Protein AF-A0A5K0W5I5-F1 (afdb_monomer_lite)

Radius of gyration: 11.1 Å; chains: 1; bounding box: 27×19×24 Å

Organism: NCBI:txid210225

Sequence (49 aa):
MKLVNPNDLFHYLLKNNKLNRGRLLGLDVGSRYVGLAISDRNNALASPL

Secondary structure (DSSP, 8-state):
-----HHHHHHHHHHHTT-S--EEEEEEE-SS-EEEEEE-TTS--EEE-

pLDDT: mean 83.68, std 5.47, range [62.66, 90.06]

InterPro domains:
  IPR005227 Putative pre-16S rRNA nuclease [PTHR33317] (1-49)
  IPR012337 Ribonuclease H-like superfamily [SSF53098] (23-49)
  IPR037027 YqgF/RNase H-like domain superfamily [G3DSA:3.30.420.140] (20-49)

Structure (mmCIF, N/CA/C/O backbone):
data_AF-A0A5K0W5I5-F1
#
_entry.id   AF-A0A5K0W5I5-F1
#
loop_
_atom_site.group_PDB
_atom_site.id
_atom_site.type_symbol
_atom_site.label_atom_id
_atom_site.label_alt_id
_atom_site.label_comp_id
_atom_site.label_asym_id
_atom_site.label_entity_id
_atom_site.label_seq_id
_atom_site.pdbx_PDB_ins_code
_atom_site.Cartn_x
_atom_site.Cartn_y
_atom_site.Cartn_z
_atom_site.occupancy
_atom_site.B_iso_or_equiv
_atom_site.auth_seq_id
_atom_site.auth_comp_id
_atom_site.auth_asym_id
_atom_site.auth_atom_id
_atom_site.pdbx_PDB_model_num
ATOM 1 N N . MET A 1 1 ? -19.822 1.303 12.621 1.00 62.66 1 MET A N 1
ATOM 2 C CA . MET A 1 1 ? -18.891 1.329 11.472 1.00 62.66 1 MET A CA 1
ATOM 3 C C . MET A 1 1 ? -18.335 2.742 11.379 1.00 62.66 1 MET A C 1
ATOM 5 O O . MET A 1 1 ? -19.129 3.671 11.315 1.00 62.66 1 MET A O 1
ATOM 9 N N . LYS A 1 2 ? -17.018 2.935 11.517 1.00 75.38 2 LYS A N 1
ATOM 10 C CA . LYS A 1 2 ? -16.416 4.275 11.454 1.00 75.38 2 LYS A CA 1
ATOM 11 C C . LYS A 1 2 ? -16.113 4.588 9.993 1.00 75.38 2 LYS A C 1
ATOM 13 O O . LYS A 1 2 ? -15.432 3.799 9.348 1.00 75.38 2 LYS A O 1
ATOM 18 N N . LEU A 1 3 ? -16.619 5.707 9.483 1.00 77.38 3 LEU A N 1
ATOM 19 C CA . LEU A 1 3 ? -16.188 6.213 8.185 1.00 77.38 3 LEU A CA 1
ATOM 20 C C . LEU A 1 3 ? -14.738 6.685 8.333 1.00 77.38 3 LEU A C 1
ATOM 22 O O . LEU A 1 3 ? -14.444 7.526 9.183 1.00 77.38 3 LEU A O 1
ATOM 26 N N . VAL A 1 4 ? -13.831 6.097 7.560 1.00 80.31 4 VAL A N 1
ATOM 27 C CA . VAL A 1 4 ? -12.409 6.450 7.566 1.00 80.31 4 VAL A CA 1
ATOM 28 C C . VAL A 1 4 ? -12.110 7.178 6.268 1.00 80.31 4 VAL A C 1
ATOM 30 O O . VAL A 1 4 ? -12.565 6.756 5.205 1.00 80.31 4 VAL A O 1
ATOM 33 N N . ASN A 1 5 ? -11.359 8.273 6.346 1.00 84.88 5 ASN A N 1
ATOM 34 C CA . ASN A 1 5 ? -10.887 8.940 5.146 1.00 84.88 5 ASN A CA 1
ATOM 35 C C . ASN A 1 5 ? -9.929 7.992 4.389 1.00 84.88 5 ASN A C 1
ATOM 37 O O . ASN A 1 5 ? -8.991 7.473 5.003 1.00 84.88 5 ASN A O 1
ATOM 41 N N . PRO A 1 6 ? -10.125 7.759 3.079 1.00 78.62 6 PRO A N 1
ATOM 42 C CA . PRO A 1 6 ? -9.264 6.866 2.303 1.00 78.62 6 PRO A CA 1
ATOM 43 C C . PRO A 1 6 ? -7.775 7.246 2.331 1.00 78.62 6 PRO A C 1
ATOM 45 O O . PRO A 1 6 ? -6.922 6.361 2.387 1.00 78.62 6 PRO A O 1
ATOM 48 N N . ASN A 1 7 ? -7.449 8.544 2.354 1.00 81.62 7 ASN A N 1
ATOM 49 C CA . ASN A 1 7 ? -6.062 9.011 2.432 1.00 81.62 7 ASN A CA 1
ATOM 50 C C . ASN A 1 7 ? -5.439 8.708 3.798 1.00 81.62 7 ASN A C 1
ATOM 52 O O . ASN A 1 7 ? -4.292 8.265 3.864 1.00 81.62 7 ASN A O 1
ATOM 56 N N . ASP A 1 8 ? -6.198 8.886 4.882 1.00 86.56 8 ASP A N 1
ATOM 57 C CA . ASP A 1 8 ? -5.723 8.573 6.234 1.00 86.56 8 ASP A CA 1
ATOM 58 C C . ASP A 1 8 ? -5.450 7.075 6.381 1.00 86.56 8 ASP A C 1
ATOM 60 O O . ASP A 1 8 ? -4.423 6.680 6.935 1.00 86.56 8 ASP A O 1
ATOM 64 N N . LEU A 1 9 ? -6.336 6.235 5.834 1.00 82.88 9 LEU A N 1
ATOM 65 C CA . LEU A 1 9 ? -6.155 4.785 5.807 1.00 82.88 9 LEU A CA 1
ATOM 66 C C . LEU A 1 9 ? -4.893 4.398 5.026 1.00 82.88 9 LEU A C 1
ATOM 68 O O . LEU A 1 9 ? -4.088 3.604 5.512 1.00 82.88 9 LEU A O 1
ATOM 72 N N . PHE A 1 10 ? -4.686 4.988 3.849 1.00 83.31 10 PHE A N 1
ATOM 73 C CA . PHE A 1 10 ? -3.502 4.731 3.035 1.00 83.31 10 PHE A CA 1
ATOM 74 C C . PHE A 1 10 ? -2.205 5.126 3.756 1.00 83.31 10 PHE A C 1
ATOM 76 O O . PHE A 1 10 ? -1.273 4.326 3.843 1.00 83.31 10 PHE A O 1
ATOM 83 N N . HIS A 1 11 ? -2.147 6.328 4.336 1.00 84.69 11 HIS A N 1
ATOM 84 C CA . HIS A 1 11 ? -0.975 6.784 5.086 1.00 84.69 11 HIS A CA 1
ATOM 85 C C . HIS A 1 11 ? -0.719 5.956 6.349 1.00 84.69 11 HIS A C 1
ATOM 87 O O . HIS A 1 11 ? 0.437 5.669 6.670 1.00 84.69 11 HIS A O 1
ATOM 93 N N . TYR A 1 12 ? -1.777 5.532 7.043 1.00 86.31 12 TYR A N 1
ATOM 94 C CA . TYR A 1 12 ? -1.682 4.622 8.180 1.00 86.31 12 TYR A CA 1
ATOM 95 C C . TYR A 1 12 ? -1.065 3.276 7.777 1.00 86.31 12 TYR A C 1
ATOM 97 O O . TYR A 1 12 ? -0.127 2.806 8.425 1.00 86.31 12 TYR A O 1
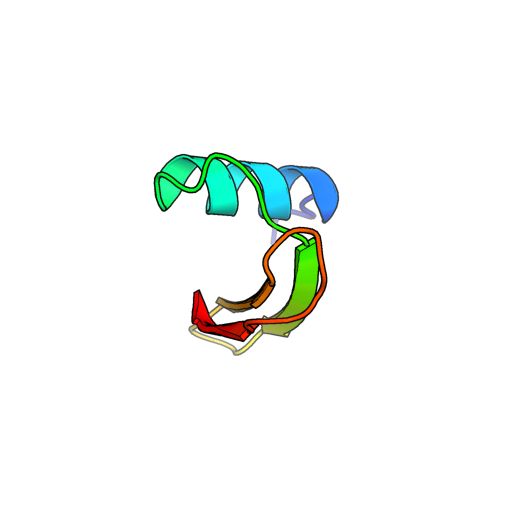ATOM 105 N N . LEU A 1 13 ? -1.539 2.684 6.678 1.00 82.56 13 LEU A N 1
ATOM 106 C CA . LEU A 1 13 ? -1.056 1.394 6.187 1.00 82.56 13 LEU A CA 1
ATOM 107 C C . LEU A 1 13 ? 0.390 1.469 5.686 1.00 82.56 13 LEU A C 1
ATOM 109 O O . LEU A 1 13 ? 1.181 0.582 6.007 1.00 82.56 13 LEU A O 1
ATOM 113 N N . LEU A 1 14 ? 0.778 2.547 4.998 1.00 8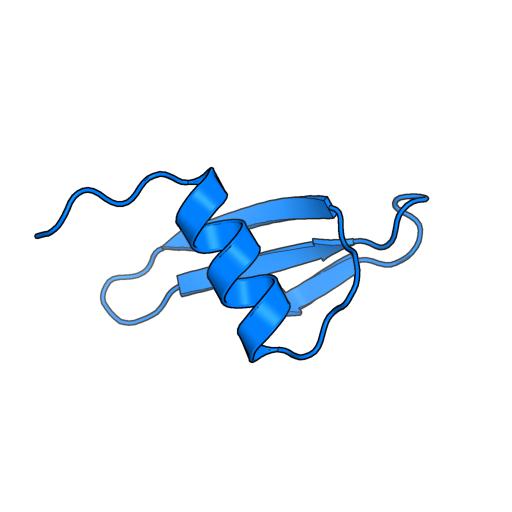4.19 14 LEU A N 1
ATOM 114 C CA . LEU A 1 14 ? 2.178 2.780 4.623 1.00 84.19 14 LEU A CA 1
ATOM 115 C C . LEU A 1 14 ? 3.092 2.860 5.854 1.00 84.19 14 LEU A C 1
ATOM 117 O O . LEU A 1 14 ? 4.134 2.204 5.900 1.00 84.19 14 LEU A O 1
ATOM 121 N N . LYS A 1 15 ? 2.683 3.621 6.877 1.00 84.38 15 LYS A N 1
ATOM 122 C CA . LYS A 1 15 ? 3.462 3.797 8.109 1.00 84.38 15 LYS A CA 1
ATOM 123 C C . LYS A 1 15 ? 3.644 2.479 8.864 1.00 84.38 15 LYS A C 1
ATOM 125 O O . LYS A 1 15 ? 4.760 2.167 9.276 1.00 84.38 15 LYS A O 1
ATOM 130 N N . ASN A 1 16 ? 2.576 1.700 9.024 1.00 84.81 16 ASN A N 1
ATOM 131 C CA . ASN A 1 16 ? 2.623 0.434 9.760 1.00 84.81 16 ASN A CA 1
ATOM 132 C C . ASN A 1 16 ? 3.459 -0.638 9.061 1.00 84.81 16 ASN A C 1
ATOM 134 O O . ASN A 1 16 ? 4.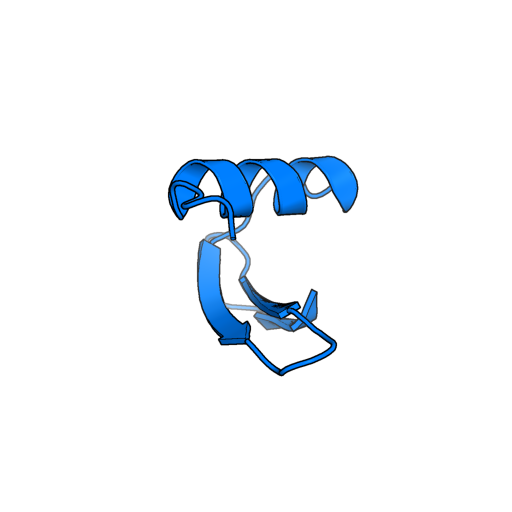136 -1.415 9.730 1.00 84.81 16 ASN A O 1
ATOM 138 N N . ASN A 1 17 ? 3.472 -0.644 7.730 1.00 79.38 17 ASN A N 1
ATOM 139 C CA . ASN A 1 17 ? 4.266 -1.587 6.947 1.00 79.38 17 ASN A CA 1
ATOM 140 C C . ASN A 1 17 ? 5.711 -1.119 6.717 1.00 79.38 17 ASN A C 1
ATOM 142 O O . ASN A 1 17 ? 6.441 -1.730 5.942 1.00 79.38 17 ASN A O 1
ATOM 146 N N . LYS A 1 18 ? 6.149 -0.050 7.404 1.00 79.81 18 LYS A N 1
ATOM 147 C CA . LYS A 1 18 ? 7.492 0.549 7.276 1.00 79.81 18 LYS A CA 1
ATOM 148 C C . LYS A 1 18 ? 7.831 0.950 5.835 1.00 79.81 18 LYS A C 1
ATOM 150 O O . LYS A 1 18 ? 8.994 0.960 5.434 1.00 79.81 18 LYS A O 1
ATOM 155 N N . LEU A 1 19 ? 6.812 1.302 5.056 1.00 77.56 19 LEU A N 1
ATOM 156 C CA . LEU A 1 19 ? 6.970 1.734 3.678 1.00 77.56 19 LEU A CA 1
ATOM 157 C C . LEU A 1 19 ? 7.017 3.250 3.645 1.00 77.56 19 LEU A C 1
ATOM 159 O O . LEU A 1 19 ? 6.034 3.943 3.895 1.00 77.56 19 LEU A O 1
ATOM 163 N N . ASN A 1 20 ? 8.193 3.772 3.314 1.00 68.25 20 ASN A N 1
ATOM 164 C CA . ASN A 1 20 ? 8.426 5.212 3.315 1.00 68.25 20 ASN A CA 1
ATOM 165 C C . ASN A 1 20 ? 7.703 5.935 2.170 1.00 68.25 20 ASN A C 1
ATOM 167 O O . ASN A 1 20 ? 7.493 7.143 2.262 1.00 68.25 20 ASN A O 1
ATOM 171 N N . ARG A 1 21 ? 7.378 5.230 1.075 1.00 72.19 21 ARG A N 1
ATOM 172 C CA . ARG A 1 21 ? 6.738 5.752 -0.144 1.00 72.19 21 ARG A CA 1
ATOM 173 C C . ARG A 1 21 ? 6.094 4.608 -0.930 1.00 72.19 21 ARG A C 1
ATOM 175 O O . ARG A 1 21 ? 6.669 3.531 -1.019 1.00 72.19 21 ARG A O 1
ATOM 182 N N . GLY A 1 22 ? 4.965 4.896 -1.564 1.00 80.00 22 GLY A N 1
ATOM 183 C CA . GLY A 1 22 ? 4.312 4.021 -2.530 1.00 80.00 22 GLY A CA 1
ATOM 184 C C . GLY A 1 22 ? 3.113 4.726 -3.156 1.00 80.00 22 GLY A C 1
ATOM 185 O O . GLY A 1 22 ? 2.686 5.774 -2.665 1.00 80.00 22 GLY A O 1
ATOM 186 N N . ARG A 1 23 ? 2.592 4.187 -4.252 1.00 86.06 23 ARG A N 1
ATOM 187 C CA . ARG A 1 23 ? 1.349 4.636 -4.887 1.00 86.06 23 ARG A CA 1
ATOM 188 C C . ARG A 1 23 ? 0.261 3.613 -4.636 1.00 86.06 23 ARG A C 1
ATOM 190 O O . ARG A 1 23 ? 0.495 2.432 -4.856 1.00 86.06 23 ARG A O 1
ATOM 197 N N . LEU A 1 24 ? -0.905 4.069 -4.189 1.00 86.38 24 LEU A N 1
ATOM 198 C CA . LEU A 1 24 ? -2.086 3.220 -4.100 1.00 86.38 24 LEU A CA 1
ATOM 199 C C . LEU A 1 24 ? -2.498 2.802 -5.516 1.00 86.38 24 LEU A C 1
ATOM 201 O O . LEU A 1 24 ? -2.757 3.664 -6.354 1.00 86.38 24 LEU A O 1
ATOM 205 N N . LEU A 1 25 ? -2.545 1.496 -5.771 1.00 88.12 25 LEU A N 1
ATOM 206 C CA . LEU A 1 25 ? -3.042 0.928 -7.024 1.00 88.12 25 LEU A CA 1
ATOM 207 C C . LEU A 1 25 ? -4.459 0.376 -6.883 1.00 88.12 25 LEU A C 1
ATOM 209 O O . LEU A 1 25 ? -5.236 0.437 -7.830 1.00 88.12 25 LEU A O 1
ATOM 213 N N . GLY A 1 26 ? -4.798 -0.165 -5.714 1.00 86.88 26 GLY A N 1
ATOM 214 C CA . GLY A 1 26 ? -6.094 -0.788 -5.490 1.00 86.88 26 GLY A CA 1
ATOM 215 C C . GLY A 1 26 ? -6.358 -1.081 -4.021 1.00 86.88 26 GLY A C 1
ATOM 216 O O . GLY A 1 26 ? -5.430 -1.219 -3.223 1.00 86.88 26 GLY A O 1
ATOM 217 N N . LEU A 1 27 ? -7.641 -1.166 -3.689 1.00 87.25 27 LEU A N 1
ATOM 218 C CA . LEU A 1 27 ? -8.152 -1.488 -2.365 1.00 87.25 27 LEU A CA 1
ATOM 219 C C . LEU A 1 27 ? -9.213 -2.577 -2.525 1.00 87.25 27 LEU A C 1
ATOM 221 O O . LEU A 1 27 ? -10.187 -2.373 -3.248 1.00 87.25 27 LEU A O 1
ATOM 225 N N . ASP A 1 28 ? -9.024 -3.698 -1.841 1.00 88.62 28 ASP A N 1
ATOM 226 C CA . ASP A 1 28 ? -9.995 -4.785 -1.757 1.00 88.62 28 ASP A CA 1
ATOM 227 C C . ASP A 1 28 ? -10.492 -4.903 -0.315 1.00 88.62 28 ASP A C 1
ATOM 229 O O . ASP A 1 28 ? -9.699 -4.985 0.624 1.00 88.62 28 ASP A O 1
ATOM 233 N N . VAL A 1 29 ? -11.808 -4.868 -0.120 1.00 85.69 29 VAL A N 1
ATOM 234 C CA . VAL A 1 29 ? -12.429 -4.882 1.208 1.00 85.69 29 VAL A CA 1
ATOM 235 C C . VAL A 1 29 ? -13.364 -6.075 1.298 1.00 85.69 29 VAL A C 1
ATOM 237 O O . VAL A 1 29 ? -14.464 -6.070 0.748 1.00 85.69 29 VAL A O 1
ATOM 240 N N . GLY A 1 30 ? -12.931 -7.084 2.046 1.00 86.56 30 GLY A N 1
ATOM 241 C CA . GLY A 1 30 ? -13.751 -8.222 2.420 1.00 86.56 30 GLY A CA 1
ATOM 242 C C . GLY A 1 30 ? -14.396 -8.039 3.791 1.00 86.56 30 GLY A C 1
ATOM 243 O O . GLY A 1 30 ? -14.074 -7.140 4.565 1.00 86.56 30 GLY A O 1
ATOM 244 N N . SER A 1 31 ? -15.276 -8.969 4.154 1.00 87.44 31 SER A N 1
ATOM 245 C CA . SER A 1 31 ? -15.922 -8.973 5.475 1.00 87.44 31 SER A CA 1
ATOM 246 C C . SER A 1 31 ? -14.947 -9.182 6.645 1.00 87.44 31 SER A C 1
ATOM 248 O O . SER A 1 31 ? -15.285 -8.867 7.784 1.00 87.44 31 SER A O 1
ATOM 250 N N . ARG A 1 32 ? -13.750 -9.725 6.382 1.00 89.81 32 ARG A N 1
ATOM 251 C CA . ARG A 1 32 ? -12.728 -10.052 7.394 1.00 89.81 32 ARG A CA 1
ATOM 252 C C . ARG A 1 32 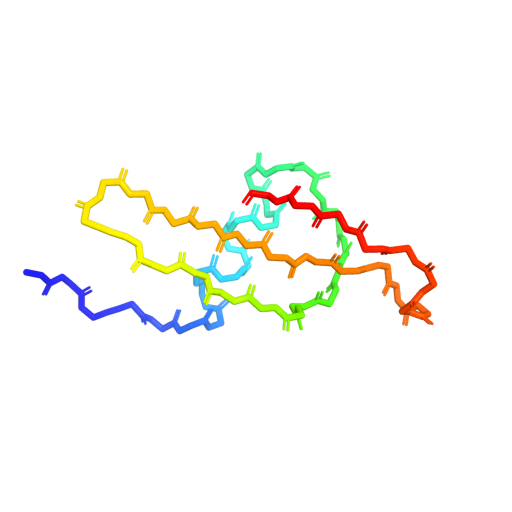? -11.333 -9.528 7.068 1.00 89.81 32 ARG A C 1
ATOM 2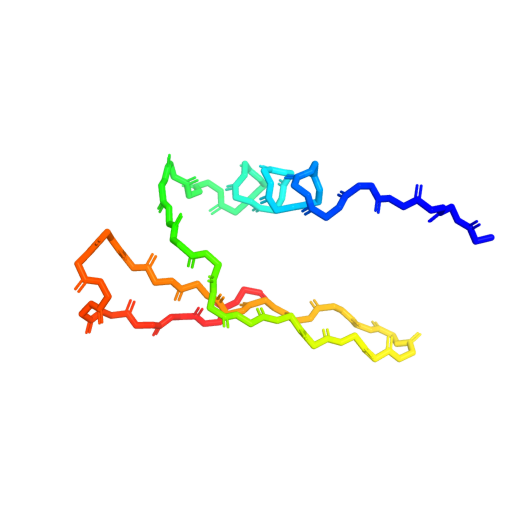54 O O . ARG A 1 32 ? -10.407 -9.794 7.828 1.00 89.81 32 ARG A O 1
ATOM 261 N N . TYR A 1 33 ? -11.165 -8.835 5.946 1.00 82.94 33 TYR A N 1
ATOM 262 C CA . TYR A 1 33 ? -9.854 -8.383 5.502 1.00 82.94 33 TYR A CA 1
ATOM 263 C C . TYR A 1 33 ? -9.951 -7.071 4.733 1.00 82.94 33 TYR A C 1
ATOM 265 O O . TYR A 1 33 ? -10.987 -6.731 4.164 1.00 82.94 33 TYR A O 1
ATOM 273 N N . VAL A 1 34 ? -8.830 -6.362 4.710 1.00 83.62 34 VAL A N 1
ATOM 274 C CA . VAL A 1 34 ? -8.578 -5.252 3.800 1.00 83.62 34 VAL A CA 1
ATOM 275 C C . VAL A 1 34 ? -7.255 -5.572 3.125 1.00 83.62 34 VAL A C 1
ATOM 277 O O . VAL A 1 34 ? -6.252 -5.713 3.817 1.00 83.62 34 VAL A O 1
ATOM 280 N N . GLY A 1 35 ? -7.280 -5.753 1.810 1.00 86.81 35 GLY A N 1
ATOM 281 C CA . GLY A 1 35 ? -6.095 -5.937 0.983 1.00 86.81 35 GLY A CA 1
ATOM 282 C C . GLY A 1 35 ? -5.771 -4.641 0.257 1.00 86.81 35 GLY A C 1
ATOM 283 O O . GLY A 1 35 ? -6.674 -3.932 -0.198 1.00 86.81 35 GLY A O 1
ATOM 284 N N . LEU A 1 36 ? -4.490 -4.313 0.146 1.00 87.75 36 LEU A N 1
ATOM 285 C CA . LEU A 1 36 ? -4.056 -3.078 -0.485 1.00 87.75 36 LEU A CA 1
ATOM 286 C C . LEU A 1 36 ? -2.965 -3.370 -1.512 1.00 87.75 36 LEU A C 1
ATOM 288 O O . LEU A 1 36 ? -1.946 -3.969 -1.208 1.00 87.75 36 LEU A O 1
ATOM 292 N N . ALA A 1 37 ? -3.160 -2.948 -2.756 1.00 90.06 37 ALA A N 1
ATOM 293 C CA . ALA A 1 37 ? -2.124 -3.043 -3.776 1.00 90.06 37 ALA A CA 1
ATOM 294 C C . ALA A 1 37 ? -1.375 -1.714 -3.838 1.00 90.06 37 ALA A C 1
ATOM 296 O O . ALA A 1 37 ? -1.991 -0.658 -4.020 1.00 90.06 37 ALA A O 1
ATOM 297 N N . ILE A 1 38 ? -0.051 -1.759 -3.712 1.00 89.56 38 ILE A N 1
ATOM 298 C CA . ILE A 1 38 ? 0.803 -0.584 -3.878 1.00 89.56 38 ILE A CA 1
ATOM 299 C C . ILE A 1 38 ? 1.802 -0.771 -5.007 1.00 89.56 38 ILE A C 1
ATOM 301 O O . ILE A 1 38 ? 2.113 -1.892 -5.398 1.00 89.56 38 ILE A O 1
ATOM 305 N N . SER A 1 39 ? 2.370 0.337 -5.467 1.00 89.38 39 SER A N 1
ATOM 306 C CA . SER A 1 39 ? 3.540 0.328 -6.333 1.00 89.38 39 SER A CA 1
ATOM 307 C C . SER A 1 39 ? 4.634 1.268 -5.858 1.00 89.38 39 SER A C 1
ATOM 309 O O . SER A 1 39 ? 4.397 2.158 -5.035 1.00 89.38 39 SER A O 1
ATOM 311 N N . ASP A 1 40 ? 5.833 1.097 -6.405 1.00 86.62 40 ASP A N 1
ATOM 312 C CA . ASP A 1 40 ? 6.877 2.103 -6.330 1.00 86.62 40 ASP A CA 1
ATOM 313 C C . ASP A 1 40 ? 6.474 3.388 -7.088 1.00 86.62 40 ASP A C 1
ATOM 315 O O . ASP A 1 40 ? 5.409 3.510 -7.697 1.00 86.62 40 ASP A O 1
ATOM 319 N N . ARG A 1 41 ? 7.334 4.407 -7.038 1.00 84.19 41 ARG A N 1
ATOM 320 C CA . ARG A 1 41 ? 7.038 5.716 -7.643 1.00 84.19 41 ARG A CA 1
ATOM 321 C C . ARG A 1 41 ? 6.922 5.677 -9.162 1.00 84.19 41 ARG A C 1
ATOM 323 O O . ARG A 1 41 ? 6.239 6.537 -9.716 1.00 84.19 41 ARG A O 1
ATOM 330 N N . ASN A 1 42 ? 7.579 4.721 -9.806 1.00 88.12 42 ASN A N 1
ATOM 331 C CA . ASN A 1 42 ? 7.608 4.601 -11.257 1.00 88.12 42 ASN A CA 1
ATOM 332 C C . ASN A 1 42 ? 6.543 3.634 -11.782 1.00 88.12 42 ASN A C 1
ATOM 334 O O . ASN A 1 42 ? 6.504 3.392 -12.983 1.00 88.12 42 ASN A O 1
ATOM 338 N N . ASN A 1 43 ? 5.673 3.108 -10.910 1.00 86.00 43 ASN A N 1
ATOM 339 C CA . ASN A 1 43 ? 4.700 2.070 -11.247 1.00 86.00 43 ASN A CA 1
ATOM 340 C C . ASN A 1 43 ? 5.342 0.818 -11.890 1.00 86.00 43 ASN A C 1
ATOM 342 O O . ASN A 1 43 ? 4.712 0.145 -12.702 1.00 86.00 43 ASN A O 1
ATOM 346 N N . ALA A 1 44 ? 6.607 0.534 -11.579 1.00 88.31 44 ALA A N 1
ATOM 347 C CA . ALA A 1 44 ? 7.387 -0.543 -12.178 1.00 88.31 44 ALA A CA 1
ATOM 348 C C . ALA A 1 44 ? 7.231 -1.864 -11.414 1.00 88.31 44 ALA A C 1
ATOM 350 O O . ALA A 1 44 ? 7.303 -2.936 -12.011 1.00 88.31 44 ALA A O 1
ATOM 351 N N . LEU A 1 45 ? 7.016 -1.796 -10.099 1.00 85.75 45 LEU A N 1
ATOM 352 C CA . LEU A 1 45 ? 6.850 -2.954 -9.226 1.00 85.75 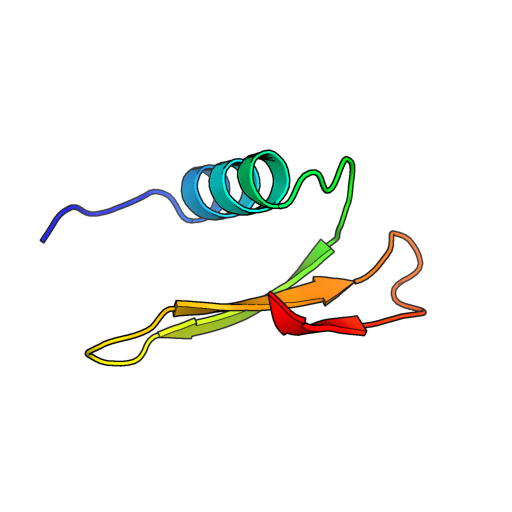45 LEU A CA 1
ATOM 353 C C . LEU A 1 45 ? 5.590 -2.787 -8.390 1.00 85.75 45 LEU A C 1
ATOM 355 O O . LEU A 1 45 ? 5.466 -1.815 -7.645 1.00 85.75 45 LEU A O 1
ATOM 359 N N . ALA A 1 46 ? 4.663 -3.733 -8.513 1.00 88.94 46 ALA A N 1
ATOM 360 C CA . ALA A 1 46 ? 3.460 -3.796 -7.695 1.00 88.94 46 ALA A CA 1
ATOM 361 C C . ALA A 1 46 ? 3.605 -4.881 -6.623 1.00 88.94 46 ALA A C 1
ATOM 363 O O . ALA A 1 46 ? 4.089 -5.976 -6.911 1.00 88.94 46 ALA A O 1
ATOM 364 N N . SER A 1 47 ? 3.148 -4.582 -5.409 1.00 85.06 47 SER A N 1
ATOM 365 C CA . SER A 1 47 ? 3.186 -5.504 -4.275 1.00 85.06 47 SER A CA 1
ATOM 366 C C . SER A 1 47 ? 1.876 -5.450 -3.485 1.00 85.06 47 SER A C 1
ATOM 368 O O . SER A 1 47 ? 1.321 -4.359 -3.313 1.00 85.06 47 SER A O 1
ATOM 370 N N . PRO A 1 48 ? 1.383 -6.598 -2.985 1.00 87.06 48 PRO A N 1
ATOM 371 C CA . PRO A 1 48 ? 0.263 -6.632 -2.055 1.00 87.06 48 PRO A CA 1
ATOM 372 C C . PRO A 1 48 ? 0.702 -6.211 -0.644 1.00 87.06 48 PRO A C 1
ATOM 374 O O . PRO A 1 48 ? 1.848 -6.442 -0.246 1.00 87.06 48 PRO A O 1
ATOM 377 N N . LEU A 1 49 ? -0.232 -5.618 0.095 1.00 79.56 49 LEU A N 1
ATOM 378 C CA . LEU A 1 49 ? -0.151 -5.200 1.491 1.00 79.56 49 LEU A CA 1
ATOM 379 C C . LEU A 1 49 ? -1.370 -5.669 2.278 1.00 79.56 49 LEU A C 1
ATOM 381 O O . LEU A 1 49 ? -2.491 -5.603 1.717 1.00 79.56 49 LEU A O 1
#

Foldseek 3Di:
DDDDDPVVVVVVVCVVVVNPDWAWPDWDDDPPDIKTWTHDPVNPDIDID